Protein AF-A0A6B3FLE2-F1 (afdb_monomer)

Secondary structure (DSSP, 8-state):
------SSSS-HHHHHHHHHHHHHTT--HHHHHHHTT--HHHHHHHHHHHHHHHT-SSHHHHHHHHHHHHHHTT-

pLDDT: mean 84.9, std 15.94, range [42.81, 97.69]

Structure (mmCIF, N/CA/C/O backbone):
data_AF-A0A6B3FLE2-F1
#
_entry.id   AF-A0A6B3FLE2-F1
#
loop_
_atom_site.group_PDB
_atom_site.id
_atom_site.type_symbol
_atom_site.label_atom_id
_atom_site.label_alt_id
_atom_site.label_comp_id
_atom_site.label_asym_id
_atom_site.label_entity_id
_atom_site.label_seq_id
_atom_site.pdbx_PDB_ins_code
_atom_site.Cartn_x
_atom_site.Cartn_y
_atom_site.Cartn_z
_atom_site.occupancy
_atom_site.B_iso_or_equiv
_atom_site.auth_seq_id
_atom_site.auth_comp_id
_atom_site.auth_asym_id
_atom_site.auth_atom_id
_atom_site.pdbx_PDB_model_num
ATOM 1 N N . TRP A 1 1 ? -4.740 -5.937 -32.867 1.00 49.53 1 TRP A N 1
ATOM 2 C CA . TRP A 1 1 ? -4.969 -5.739 -31.420 1.00 49.53 1 TRP A CA 1
ATOM 3 C C . TRP A 1 1 ? -4.029 -6.630 -30.623 1.00 49.53 1 TRP A C 1
ATOM 5 O O . TRP A 1 1 ? -4.381 -7.717 -30.185 1.00 49.53 1 TRP A O 1
ATOM 15 N N . GLN A 1 2 ? -2.780 -6.185 -30.539 1.00 46.16 2 GLN A N 1
ATOM 16 C CA . GLN A 1 2 ? -1.650 -6.889 -29.945 1.00 46.16 2 GLN A CA 1
ATOM 17 C C . GLN A 1 2 ? -1.555 -6.413 -28.492 1.00 46.16 2 GLN A C 1
ATOM 19 O O . GLN A 1 2 ? -1.493 -5.211 -28.243 1.00 46.16 2 GLN A O 1
ATOM 24 N N . ARG A 1 3 ? -1.677 -7.340 -27.536 1.00 50.66 3 ARG A N 1
ATOM 25 C CA . ARG A 1 3 ? -1.726 -7.040 -26.097 1.00 50.66 3 ARG A CA 1
ATOM 26 C C . ARG A 1 3 ? -0.499 -6.215 -25.719 1.00 50.66 3 ARG A C 1
ATOM 28 O O . ARG A 1 3 ? 0.623 -6.669 -25.932 1.00 50.66 3 ARG A O 1
ATOM 35 N N . ALA A 1 4 ? -0.721 -5.031 -25.156 1.00 48.19 4 ALA A N 1
ATOM 36 C CA . ALA A 1 4 ? 0.336 -4.254 -24.535 1.00 48.19 4 ALA A CA 1
ATOM 37 C C . ALA A 1 4 ? 0.995 -5.132 -23.466 1.00 48.19 4 ALA A C 1
ATOM 39 O O . ALA A 1 4 ? 0.369 -5.471 -22.459 1.00 48.19 4 ALA A O 1
ATOM 40 N 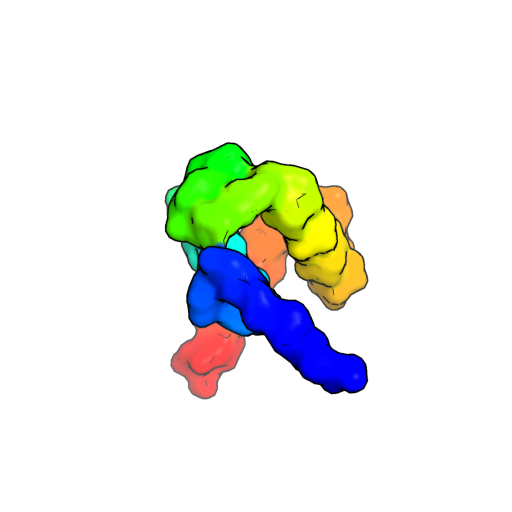N . ARG A 1 5 ? 2.235 -5.557 -23.723 1.00 54.28 5 ARG A N 1
ATOM 41 C CA . ARG A 1 5 ? 3.090 -6.136 -22.691 1.00 54.28 5 ARG A CA 1
ATOM 42 C C . ARG A 1 5 ? 3.252 -5.060 -21.613 1.00 54.28 5 ARG A C 1
ATOM 44 O O . ARG A 1 5 ? 3.704 -3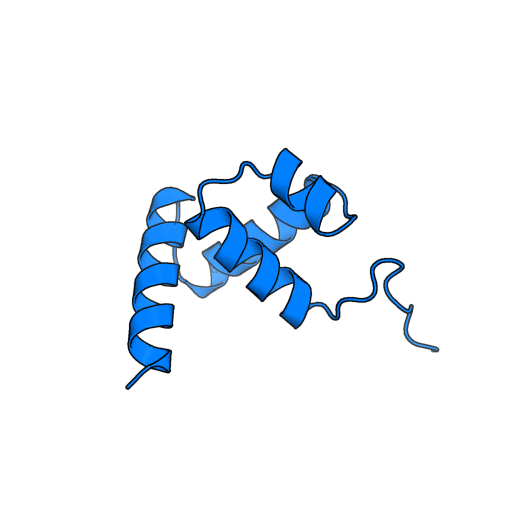.966 -21.958 1.00 54.28 5 ARG A O 1
ATOM 51 N N . PRO A 1 6 ? 2.846 -5.310 -20.358 1.00 59.19 6 PRO A N 1
ATOM 52 C CA . PRO A 1 6 ? 3.154 -4.380 -19.283 1.00 59.19 6 PRO A CA 1
ATOM 53 C C . PRO A 1 6 ? 4.682 -4.223 -19.222 1.00 59.19 6 PRO A C 1
ATOM 55 O O . PRO A 1 6 ? 5.418 -5.199 -19.343 1.00 59.19 6 PRO A O 1
ATOM 58 N N . LEU A 1 7 ? 5.161 -2.980 -19.120 1.00 59.66 7 LEU A N 1
ATOM 59 C CA . LEU A 1 7 ? 6.596 -2.634 -19.086 1.00 59.66 7 LEU A CA 1
ATOM 60 C C . LEU A 1 7 ? 7.298 -3.162 -17.816 1.00 59.66 7 LEU A C 1
ATOM 62 O O . LEU A 1 7 ? 8.516 -3.156 -17.689 1.00 59.66 7 LEU A O 1
ATOM 66 N N . ASN A 1 8 ? 6.489 -3.648 -16.891 1.00 62.59 8 ASN A N 1
ATOM 67 C CA . ASN A 1 8 ? 6.767 -4.350 -15.665 1.00 62.59 8 ASN A CA 1
ATOM 68 C C . ASN A 1 8 ? 6.383 -5.812 -15.937 1.00 62.59 8 ASN A C 1
ATOM 70 O O . ASN A 1 8 ? 5.222 -6.085 -16.220 1.00 62.59 8 ASN A O 1
ATOM 74 N N . GLY A 1 9 ? 7.349 -6.735 -15.920 1.00 64.12 9 GLY A N 1
ATOM 75 C CA . GLY A 1 9 ? 7.211 -8.133 -16.370 1.00 64.12 9 GLY A CA 1
ATOM 76 C C . GLY A 1 9 ? 6.178 -9.006 -15.640 1.00 64.12 9 GLY A C 1
ATOM 77 O O . GLY A 1 9 ? 6.163 -10.212 -15.852 1.00 64.12 9 GLY A O 1
ATOM 78 N N . HIS A 1 10 ? 5.316 -8.410 -14.820 1.00 70.44 10 HIS A N 1
ATOM 79 C CA . HIS A 1 10 ? 4.226 -9.041 -14.098 1.00 70.44 10 HIS A CA 1
ATOM 80 C C . HIS A 1 10 ? 2.902 -8.858 -14.854 1.00 70.44 10 HIS A C 1
ATOM 82 O O . HIS A 1 10 ? 2.507 -7.762 -15.266 1.00 70.44 10 HIS A O 1
ATOM 88 N N . SER A 1 11 ? 2.165 -9.948 -15.009 1.00 81.00 11 SER A N 1
ATOM 89 C CA . SER A 1 11 ? 0.748 -9.916 -15.345 1.00 81.00 11 SER A CA 1
ATOM 90 C C . SER A 1 11 ? -0.057 -9.195 -14.253 1.00 81.00 11 SER A C 1
ATOM 92 O O . SER A 1 11 ? 0.367 -9.045 -13.107 1.00 81.00 11 SER A O 1
ATOM 94 N N . ARG A 1 12 ? -1.282 -8.758 -14.579 1.00 78.56 12 ARG A N 1
ATOM 95 C CA . ARG A 1 12 ? -2.137 -8.039 -13.615 1.00 78.56 12 ARG A CA 1
ATOM 96 C C . ARG A 1 12 ? -2.372 -8.821 -12.320 1.00 78.56 12 ARG A C 1
ATOM 98 O O . ARG A 1 12 ? -2.384 -8.193 -11.270 1.00 78.56 12 ARG A O 1
ATOM 105 N N . GLY A 1 13 ? -2.558 -10.139 -12.405 1.00 82.88 13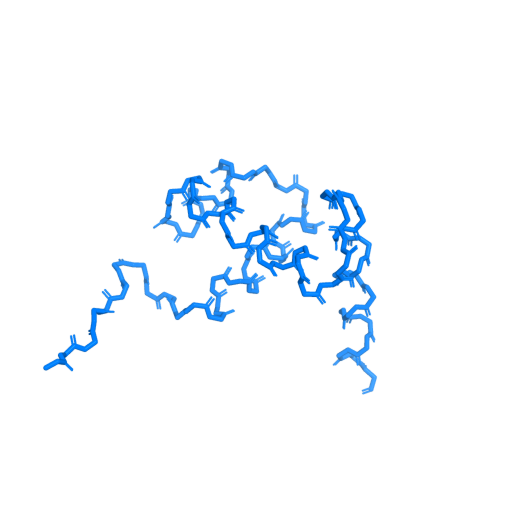 GLY A N 1
ATOM 106 C CA . GLY A 1 13 ? -2.777 -10.988 -11.231 1.00 82.88 13 GLY A CA 1
ATOM 107 C C . GLY A 1 13 ? -1.527 -11.145 -10.364 1.00 82.88 13 GLY A C 1
ATOM 108 O O . GLY A 1 13 ? -1.639 -11.195 -9.145 1.00 82.88 13 GLY A O 1
ATOM 109 N N . GLU A 1 14 ? -0.338 -11.161 -10.970 1.00 87.44 14 GLU A N 1
ATOM 110 C CA . GLU A 1 14 ? 0.932 -11.196 -10.232 1.00 87.44 14 GLU A CA 1
ATOM 111 C C . GLU A 1 14 ? 1.186 -9.889 -9.485 1.00 87.44 14 GLU A C 1
ATOM 113 O O . GLU A 1 14 ? 1.558 -9.921 -8.3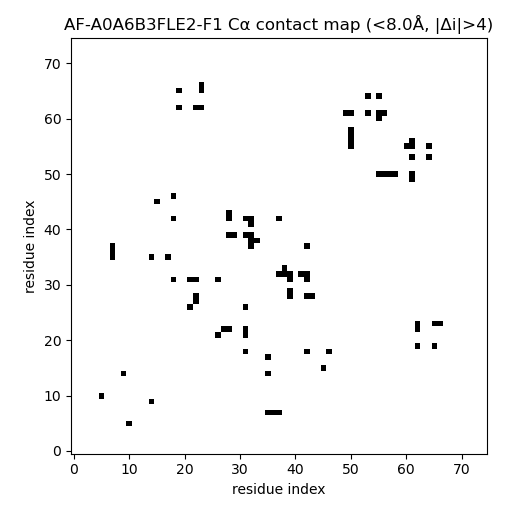17 1.00 87.44 14 GLU A O 1
ATOM 118 N N . ASP A 1 15 ? 0.903 -8.750 -10.117 1.00 90.88 15 ASP A N 1
ATOM 119 C CA . ASP A 1 15 ? 0.983 -7.448 -9.453 1.00 90.88 15 ASP A CA 1
ATOM 120 C C . ASP A 1 15 ? -0.006 -7.343 -8.276 1.00 90.88 15 ASP A C 1
ATOM 122 O O . ASP A 1 15 ? 0.346 -6.788 -7.241 1.00 90.88 15 ASP A O 1
ATOM 126 N N . ASP A 1 16 ? -1.235 -7.861 -8.402 1.00 92.75 16 ASP A N 1
ATOM 127 C CA . ASP A 1 16 ? -2.216 -7.812 -7.307 1.00 92.75 16 ASP A CA 1
ATOM 128 C C . ASP A 1 16 ? -1.744 -8.663 -6.115 1.00 92.75 16 ASP A C 1
ATOM 130 O O . ASP A 1 16 ? -1.735 -8.164 -4.992 1.00 92.75 16 ASP A O 1
ATOM 134 N N . ARG A 1 17 ? -1.245 -9.886 -6.356 1.00 92.81 17 ARG A N 1
ATOM 135 C CA . ARG A 1 17 ? -0.633 -10.723 -5.305 1.00 92.81 17 ARG A CA 1
ATOM 136 C C . ARG A 1 17 ? 0.584 -10.056 -4.667 1.00 92.81 17 ARG A C 1
ATOM 138 O O . ARG A 1 17 ? 0.697 -10.027 -3.447 1.00 92.81 17 ARG A O 1
ATOM 145 N N . ALA A 1 18 ? 1.467 -9.464 -5.470 1.00 94.56 18 ALA A N 1
ATOM 146 C CA . ALA A 1 18 ? 2.631 -8.748 -4.957 1.00 94.56 18 ALA A CA 1
ATOM 147 C C . ALA A 1 18 ? 2.221 -7.560 -4.072 1.00 94.56 18 ALA A C 1
ATOM 149 O O . ALA A 1 18 ? 2.792 -7.369 -2.999 1.00 94.56 18 ALA A O 1
ATOM 150 N N . ILE A 1 19 ? 1.206 -6.787 -4.476 1.00 95.31 19 ILE A N 1
ATOM 151 C CA . ILE A 1 19 ? 0.660 -5.700 -3.653 1.00 95.31 19 ILE A CA 1
ATOM 152 C C . ILE A 1 19 ? 0.137 -6.255 -2.326 1.00 95.31 19 ILE A C 1
ATOM 154 O O . ILE A 1 19 ? 0.478 -5.702 -1.285 1.00 95.31 19 ILE A O 1
ATOM 158 N N . GLN A 1 20 ? -0.636 -7.344 -2.335 1.00 95.19 20 GLN A N 1
ATOM 159 C CA . GLN A 1 20 ? -1.168 -7.958 -1.113 1.00 95.19 20 GLN A CA 1
ATOM 160 C C . GLN A 1 20 ? -0.051 -8.400 -0.161 1.00 95.19 20 GLN A C 1
ATOM 162 O O . GLN A 1 20 ? -0.035 -7.971 0.993 1.00 95.19 20 GLN A O 1
ATOM 167 N N . SER A 1 21 ? 0.927 -9.178 -0.640 1.00 94.56 21 SER A N 1
ATOM 168 C CA . SER A 1 21 ? 2.048 -9.639 0.191 1.00 94.56 21 SER A CA 1
ATOM 169 C C . SER A 1 21 ? 2.837 -8.472 0.789 1.00 94.56 21 SER A C 1
ATOM 171 O O . SER A 1 21 ? 3.188 -8.492 1.967 1.00 94.56 21 SER A O 1
ATOM 173 N N . LEU A 1 22 ? 3.102 -7.426 0.000 1.00 94.88 22 LEU A N 1
ATOM 174 C CA . LEU A 1 22 ? 3.861 -6.265 0.467 1.00 94.88 22 LEU A CA 1
ATOM 175 C C . LEU A 1 22 ? 3.047 -5.381 1.425 1.00 94.88 22 LEU A C 1
ATOM 177 O O . LEU A 1 22 ? 3.606 -4.849 2.382 1.00 94.88 22 LEU A O 1
ATOM 181 N N . MET A 1 23 ? 1.731 -5.263 1.223 1.00 94.62 23 MET A N 1
ATOM 182 C CA . MET A 1 23 ? 0.828 -4.629 2.187 1.00 94.62 23 MET A CA 1
ATOM 183 C C . MET A 1 23 ? 0.831 -5.369 3.525 1.00 94.62 23 MET A C 1
ATO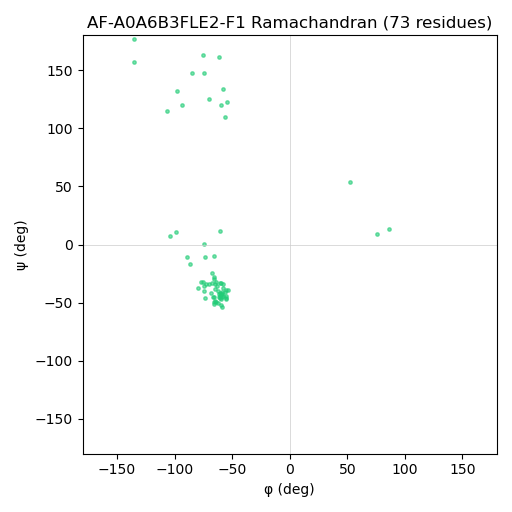M 185 O O . MET A 1 23 ? 0.924 -4.731 4.572 1.00 94.62 23 MET A O 1
ATOM 189 N N . LEU A 1 24 ? 0.750 -6.703 3.498 1.00 93.88 24 LEU A N 1
ATOM 190 C CA . LEU A 1 24 ? 0.797 -7.542 4.697 1.00 93.88 24 LEU A CA 1
ATOM 191 C C . LEU A 1 24 ? 2.141 -7.437 5.425 1.00 93.88 24 LEU A C 1
ATOM 193 O O . LEU A 1 24 ? 2.167 -7.472 6.654 1.00 93.88 24 LEU A O 1
ATOM 197 N N . ALA A 1 25 ? 3.227 -7.222 4.680 1.00 94.06 25 ALA A N 1
ATOM 198 C CA . ALA A 1 25 ? 4.549 -6.904 5.214 1.00 94.06 25 ALA A CA 1
ATOM 199 C C . ALA A 1 25 ? 4.681 -5.457 5.746 1.00 94.06 25 ALA A C 1
ATOM 201 O O . ALA A 1 25 ? 5.749 -5.078 6.221 1.00 94.06 25 ALA A O 1
ATOM 202 N N . GLY A 1 26 ? 3.620 -4.644 5.682 1.00 94.31 26 GLY A N 1
ATOM 203 C CA . GLY A 1 26 ? 3.574 -3.295 6.254 1.00 94.31 26 GLY A CA 1
ATOM 204 C C . GLY A 1 26 ? 4.116 -2.186 5.351 1.00 94.31 26 GLY A C 1
ATOM 205 O O . GLY A 1 26 ? 4.335 -1.074 5.829 1.00 94.31 26 GLY A O 1
ATOM 206 N N . LEU A 1 27 ? 4.337 -2.447 4.058 1.00 96.75 27 LEU A N 1
ATOM 207 C CA . LEU A 1 27 ? 4.843 -1.421 3.146 1.00 96.75 27 LEU A CA 1
ATOM 208 C C . LEU A 1 27 ? 3.763 -0.385 2.785 1.00 96.75 27 LEU A C 1
ATOM 210 O O . LEU A 1 27 ? 2.569 -0.690 2.649 1.00 96.75 27 LEU A O 1
ATOM 214 N N . THR A 1 28 ? 4.218 0.854 2.578 1.00 96.12 28 THR A N 1
ATOM 215 C CA . THR A 1 28 ? 3.394 1.941 2.031 1.00 96.12 28 THR A CA 1
ATOM 216 C C . THR A 1 28 ? 3.188 1.77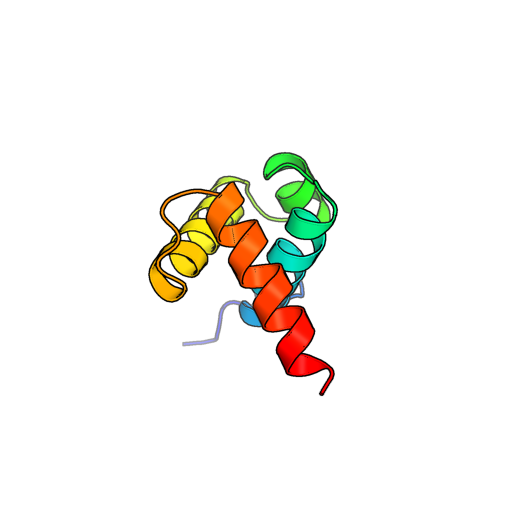1 0.528 1.00 96.12 28 THR A C 1
ATOM 218 O O . THR A 1 28 ? 3.922 1.039 -0.139 1.00 96.12 28 THR A O 1
ATOM 221 N N . ASP A 1 29 ? 2.204 2.472 -0.032 1.00 95.75 29 ASP A N 1
ATOM 222 C CA . ASP A 1 29 ? 1.885 2.372 -1.459 1.00 95.75 29 ASP A CA 1
ATOM 223 C C . ASP A 1 29 ? 3.007 2.906 -2.353 1.00 95.75 29 ASP A C 1
ATOM 225 O O . ASP A 1 29 ? 3.218 2.386 -3.448 1.00 95.75 29 ASP A O 1
ATOM 229 N N . GLU A 1 30 ? 3.780 3.879 -1.868 1.00 97.44 30 GLU A N 1
ATOM 230 C CA . GLU A 1 30 ? 4.993 4.378 -2.514 1.00 97.44 30 GLU A CA 1
ATOM 231 C C . GLU A 1 30 ? 6.077 3.299 -2.585 1.00 97.44 30 GLU A C 1
ATOM 233 O O . GLU A 1 30 ? 6.610 3.033 -3.665 1.00 97.44 30 GLU A O 1
ATOM 238 N N . ALA A 1 31 ? 6.364 2.637 -1.460 1.00 97.69 31 ALA A N 1
ATOM 239 C CA . ALA A 1 31 ? 7.361 1.570 -1.400 1.00 97.69 31 ALA A CA 1
ATOM 240 C C . ALA A 1 31 ? 6.944 0.356 -2.248 1.00 97.69 31 ALA A C 1
ATOM 242 O O . ALA A 1 31 ? 7.770 -0.246 -2.939 1.00 97.69 31 ALA A O 1
ATOM 243 N N . ILE A 1 32 ? 5.650 0.022 -2.250 1.00 96.50 32 ILE A N 1
ATOM 244 C CA . ILE A 1 32 ? 5.079 -1.021 -3.110 1.00 96.50 32 ILE A CA 1
ATOM 245 C C . ILE A 1 32 ? 5.252 -0.648 -4.583 1.00 96.50 32 ILE A C 1
ATOM 247 O O . ILE A 1 32 ? 5.756 -1.457 -5.363 1.00 96.50 32 ILE A O 1
ATOM 251 N N . ALA A 1 33 ? 4.868 0.574 -4.964 1.00 95.56 33 ALA A N 1
ATOM 252 C CA . ALA A 1 33 ? 4.950 1.054 -6.339 1.00 95.56 33 ALA A CA 1
ATOM 253 C C . ALA A 1 33 ? 6.385 0.995 -6.873 1.00 95.56 33 ALA A C 1
ATOM 255 O O . ALA A 1 33 ? 6.608 0.496 -7.977 1.00 95.56 33 ALA A O 1
ATOM 256 N N . GLN A 1 34 ? 7.353 1.423 -6.061 1.00 95.25 34 GLN A N 1
ATOM 257 C CA . GLN A 1 34 ? 8.771 1.327 -6.387 1.00 95.25 34 GLN A CA 1
ATOM 258 C C . GLN A 1 34 ? 9.209 -0.130 -6.587 1.00 95.25 34 GLN A C 1
ATOM 260 O O . GLN A 1 34 ? 9.871 -0.444 -7.575 1.00 95.25 34 GLN A O 1
ATOM 265 N N . ARG A 1 35 ? 8.812 -1.036 -5.686 1.00 94.94 35 ARG A N 1
ATOM 266 C CA . ARG A 1 35 ? 9.256 -2.437 -5.700 1.00 94.94 35 ARG A CA 1
ATOM 267 C C . ARG A 1 35 ? 8.735 -3.241 -6.890 1.00 94.94 35 ARG A C 1
ATOM 269 O O . ARG A 1 35 ? 9.452 -4.108 -7.379 1.00 94.94 35 ARG A O 1
ATOM 276 N N . ILE A 1 36 ? 7.525 -2.951 -7.370 1.00 93.56 36 ILE A N 1
ATOM 277 C CA . ILE A 1 36 ? 6.942 -3.621 -8.550 1.00 93.56 36 ILE A CA 1
ATOM 278 C C . ILE A 1 36 ? 7.080 -2.794 -9.839 1.00 93.56 36 ILE A C 1
ATOM 280 O O . ILE A 1 36 ? 6.486 -3.136 -10.863 1.00 93.56 36 ILE A O 1
ATOM 284 N N . ASN A 1 37 ? 7.875 -1.717 -9.794 1.00 92.75 37 ASN A N 1
ATOM 285 C CA . ASN A 1 37 ? 8.151 -0.808 -10.905 1.00 92.75 37 ASN A CA 1
ATOM 286 C C . ASN A 1 37 ? 6.872 -0.268 -11.578 1.00 92.75 37 ASN A C 1
ATOM 288 O O . ASN A 1 37 ? 6.660 -0.400 -12.785 1.00 92.75 37 ASN A O 1
ATOM 292 N N . THR A 1 38 ? 5.979 0.319 -10.780 1.00 93.00 38 THR A N 1
ATOM 293 C CA . THR A 1 38 ? 4.737 0.943 -11.253 1.00 93.00 38 THR A CA 1
ATOM 294 C C . THR A 1 38 ? 4.497 2.298 -10.588 1.00 93.00 38 THR A C 1
ATOM 296 O O . THR A 1 38 ? 5.255 2.737 -9.730 1.00 93.00 38 THR A O 1
ATOM 299 N N . SER A 1 39 ? 3.430 2.997 -10.980 1.00 95.06 39 SER A N 1
ATOM 300 C CA . SER A 1 39 ? 3.044 4.253 -10.333 1.00 95.06 39 SER A CA 1
ATOM 301 C C . SER A 1 39 ? 2.179 4.020 -9.095 1.00 95.06 39 SER A C 1
ATOM 303 O O . SER A 1 39 ? 1.321 3.134 -9.080 1.00 95.06 39 SER A O 1
ATOM 305 N N . VAL A 1 40 ? 2.302 4.898 -8.096 1.00 96.75 40 VAL A N 1
ATOM 306 C CA . VAL A 1 40 ? 1.442 4.906 -6.894 1.00 96.75 40 VAL A CA 1
ATOM 307 C C . VAL A 1 40 ? -0.043 4.948 -7.269 1.00 96.75 40 VAL A C 1
ATOM 309 O O . VAL A 1 40 ? -0.859 4.207 -6.732 1.00 96.75 40 VAL A O 1
ATOM 312 N N . ARG A 1 41 ? -0.406 5.717 -8.306 1.00 96.12 41 ARG A N 1
ATOM 313 C CA . ARG A 1 41 ? -1.774 5.747 -8.857 1.00 96.12 41 ARG A CA 1
ATOM 314 C C . ARG A 1 41 ? -2.259 4.371 -9.335 1.00 96.12 41 ARG A C 1
ATOM 316 O O . ARG A 1 41 ? -3.457 4.085 -9.272 1.00 96.12 41 ARG A O 1
ATOM 323 N N . THR A 1 42 ? -1.373 3.530 -9.865 1.00 95.25 42 THR A N 1
ATOM 324 C CA . THR A 1 42 ? -1.710 2.156 -10.262 1.00 95.25 42 THR A CA 1
ATOM 325 C C . THR A 1 42 ? -1.873 1.241 -9.061 1.00 95.25 42 THR A C 1
ATOM 327 O O . THR A 1 42 ? -2.842 0.481 -9.053 1.00 95.25 42 THR A O 1
ATOM 330 N N . VAL A 1 43 ? -1.028 1.375 -8.039 1.00 96.06 43 VAL A N 1
ATOM 331 C CA . VAL A 1 43 ? -1.195 0.673 -6.758 1.00 96.06 43 VAL A CA 1
ATOM 332 C C . VAL A 1 43 ? -2.538 1.039 -6.119 1.00 96.06 43 VAL A C 1
ATOM 334 O O . VAL A 1 43 ? -3.373 0.159 -5.930 1.00 96.06 43 VAL A O 1
ATOM 337 N N . HIS A 1 44 ? -2.836 2.329 -5.933 1.00 96.38 44 HIS A N 1
ATOM 338 C CA . HIS A 1 44 ? -4.113 2.792 -5.371 1.00 96.38 44 HIS A CA 1
ATOM 339 C C . HIS A 1 44 ? -5.331 2.266 -6.141 1.00 96.38 44 HIS A C 1
ATOM 341 O O . HIS A 1 44 ? -6.306 1.811 -5.547 1.00 96.38 44 HIS A O 1
ATOM 347 N N . ARG A 1 45 ? -5.289 2.294 -7.481 1.00 95.62 45 ARG A N 1
ATOM 348 C CA . ARG A 1 45 ? -6.389 1.784 -8.316 1.00 95.62 45 ARG A CA 1
ATOM 349 C C . ARG A 1 45 ? -6.607 0.281 -8.132 1.00 95.62 45 ARG A C 1
ATOM 351 O O . ARG A 1 45 ? -7.745 -0.169 -8.228 1.00 95.62 45 ARG A O 1
ATOM 358 N N . ARG A 1 46 ? -5.541 -0.494 -7.930 1.00 95.06 46 ARG A N 1
ATOM 359 C CA . ARG A 1 46 ? -5.625 -1.941 -7.687 1.00 95.06 46 ARG A CA 1
ATOM 360 C C . ARG A 1 46 ? -6.137 -2.227 -6.285 1.00 95.06 46 ARG A C 1
ATOM 362 O O . ARG A 1 46 ? -7.087 -2.983 -6.155 1.00 95.06 46 ARG A O 1
ATOM 369 N N . ILE A 1 47 ? -5.611 -1.537 -5.276 1.00 95.62 47 ILE A N 1
ATOM 370 C CA . ILE A 1 47 ? -6.086 -1.626 -3.890 1.00 95.62 47 ILE A CA 1
ATOM 371 C C . ILE A 1 47 ? -7.578 -1.323 -3.801 1.00 95.62 47 ILE A C 1
ATOM 373 O O . ILE A 1 47 ? -8.315 -2.101 -3.209 1.00 95.62 47 ILE A O 1
ATOM 377 N N . ARG A 1 48 ? -8.048 -0.264 -4.468 1.00 95.62 48 ARG A N 1
ATOM 378 C CA . ARG A 1 48 ? -9.478 0.055 -4.507 1.00 95.62 48 ARG A CA 1
ATOM 379 C C . ARG A 1 48 ? -10.313 -1.063 -5.129 1.00 95.62 48 ARG A C 1
ATOM 381 O O . ARG A 1 48 ? -11.332 -1.430 -4.576 1.00 95.62 48 ARG A O 1
ATOM 388 N N . ARG A 1 49 ? -9.845 -1.678 -6.218 1.00 94.38 49 ARG A N 1
ATOM 389 C CA . ARG A 1 49 ? -10.526 -2.851 -6.794 1.00 94.38 49 ARG A CA 1
ATOM 390 C C . ARG A 1 49 ? -10.516 -4.058 -5.858 1.00 94.38 49 ARG A C 1
ATOM 392 O O . ARG A 1 49 ? -11.455 -4.839 -5.891 1.00 94.38 49 ARG A O 1
ATOM 399 N N . MET A 1 50 ? -9.461 -4.246 -5.067 1.00 94.25 50 MET A N 1
ATOM 400 C CA . MET A 1 50 ? -9.426 -5.309 -4.061 1.00 94.25 50 MET A CA 1
ATOM 401 C C . MET A 1 50 ? -10.443 -5.038 -2.954 1.00 94.25 50 MET A C 1
ATOM 403 O O . MET A 1 50 ? -11.221 -5.929 -2.649 1.00 94.25 50 MET A O 1
ATOM 407 N N . MET A 1 51 ? -10.507 -3.801 -2.455 1.00 95.44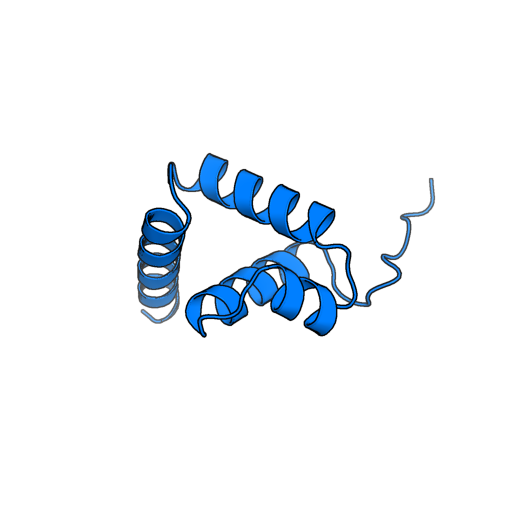 51 MET A N 1
ATOM 408 C CA . MET A 1 51 ? -11.531 -3.341 -1.510 1.00 95.44 51 MET A CA 1
ATOM 409 C C . MET A 1 51 ? -12.950 -3.566 -2.036 1.00 95.44 51 MET A C 1
ATOM 411 O O . MET A 1 51 ? -13.773 -4.142 -1.335 1.00 95.44 51 MET A O 1
ATOM 415 N N . ASP A 1 52 ? -13.213 -3.191 -3.291 1.00 95.31 52 ASP A N 1
ATOM 416 C CA . ASP A 1 52 ? -14.524 -3.378 -3.919 1.00 95.31 52 ASP A CA 1
ATOM 417 C C . ASP A 1 52 ? -14.925 -4.867 -3.989 1.00 95.31 52 ASP A C 1
ATOM 419 O O . ASP A 1 52 ? -16.106 -5.189 -3.895 1.00 95.31 52 ASP A O 1
ATOM 423 N N . ARG A 1 53 ? -13.958 -5.786 -4.148 1.00 93.44 53 ARG A N 1
ATOM 424 C CA . ARG A 1 53 ? -14.213 -7.239 -4.197 1.00 93.44 53 ARG A CA 1
ATOM 425 C C . ARG A 1 53 ? -14.403 -7.865 -2.819 1.00 93.44 53 ARG A C 1
ATOM 427 O O . ARG A 1 53 ? -15.217 -8.769 -2.696 1.00 93.44 53 ARG A O 1
ATOM 434 N N . THR A 1 54 ? -13.651 -7.414 -1.817 1.00 92.69 54 THR A N 1
ATOM 435 C CA . THR A 1 54 ? -13.705 -7.972 -0.455 1.00 92.69 54 THR A CA 1
ATOM 436 C C . THR A 1 54 ? -14.750 -7.292 0.429 1.00 92.69 54 THR A C 1
ATOM 438 O O . THR A 1 54 ? -15.025 -7.762 1.526 1.00 92.69 54 THR A O 1
ATOM 441 N N . GLY A 1 55 ? -15.329 -6.172 -0.018 1.00 94.38 55 GLY A N 1
ATOM 442 C CA . GLY A 1 55 ? -16.228 -5.349 0.794 1.00 94.38 55 GLY A CA 1
ATOM 443 C C . GLY A 1 55 ? -15.502 -4.502 1.845 1.00 94.38 55 GLY A C 1
ATOM 444 O O . GLY A 1 55 ? -16.146 -3.883 2.692 1.00 94.38 55 GLY A O 1
ATOM 445 N N . ALA A 1 56 ? -14.168 -4.440 1.801 1.00 95.56 56 ALA A N 1
ATOM 446 C CA . ALA A 1 56 ? -13.386 -3.646 2.736 1.00 95.56 56 ALA A CA 1
ATOM 447 C C . ALA A 1 56 ? -13.569 -2.144 2.475 1.00 95.56 56 ALA A C 1
ATOM 449 O O . ALA A 1 56 ? -13.279 -1.654 1.387 1.00 95.56 56 ALA A O 1
ATOM 450 N N . ALA A 1 57 ? -13.957 -1.376 3.492 1.00 93.44 57 ALA A N 1
ATOM 451 C CA . ALA A 1 57 ? -14.058 0.081 3.382 1.00 93.44 57 ALA A CA 1
ATOM 452 C C . ALA A 1 57 ? -12.727 0.796 3.676 1.00 93.44 57 ALA A C 1
ATOM 454 O O . ALA A 1 57 ? -12.549 1.968 3.345 1.00 93.44 57 ALA A O 1
ATOM 455 N N . THR A 1 58 ? -11.779 0.106 4.315 1.00 92.94 58 THR A N 1
ATOM 456 C CA . THR A 1 58 ? -10.500 0.678 4.751 1.00 92.94 58 THR A CA 1
ATOM 457 C C . THR A 1 58 ? -9.329 -0.244 4.433 1.00 92.94 58 THR A C 1
ATOM 459 O O . THR A 1 58 ? -9.481 -1.459 4.314 1.00 92.94 58 THR A O 1
ATOM 462 N N . ARG A 1 59 ? -8.118 0.325 4.342 1.00 88.88 59 ARG A N 1
ATOM 463 C CA . ARG A 1 59 ? -6.876 -0.445 4.136 1.00 88.88 59 ARG A CA 1
ATOM 464 C C . ARG A 1 59 ? -6.654 -1.477 5.238 1.00 88.88 59 ARG A C 1
ATOM 466 O O . ARG A 1 59 ? -6.179 -2.570 4.957 1.00 88.88 59 ARG A O 1
ATOM 473 N N . PHE A 1 60 ? -7.006 -1.126 6.472 1.00 89.50 60 PHE A N 1
ATOM 474 C CA . PHE A 1 60 ? -6.900 -2.025 7.613 1.00 89.50 60 PHE A CA 1
ATOM 475 C C . PHE A 1 60 ? -7.845 -3.223 7.473 1.00 89.50 60 PHE A C 1
ATOM 477 O O . PHE A 1 60 ? -7.396 -4.358 7.582 1.00 89.50 60 PHE A O 1
ATOM 484 N N . GLN A 1 61 ? -9.119 -2.980 7.142 1.00 92.94 61 GLN A N 1
ATOM 485 C CA . GLN A 1 61 ? -10.076 -4.055 6.854 1.00 92.94 61 GLN A CA 1
ATOM 486 C C . GLN A 1 61 ? -9.614 -4.915 5.677 1.00 92.94 61 GLN A C 1
ATOM 488 O O . GLN A 1 61 ? -9.657 -6.134 5.769 1.00 92.94 61 GLN A O 1
ATOM 493 N N . LEU A 1 62 ? -9.096 -4.307 4.604 1.00 92.94 62 LEU A N 1
ATOM 494 C CA . LEU A 1 62 ? -8.527 -5.069 3.494 1.00 92.94 62 LEU A CA 1
ATOM 495 C C . LEU A 1 62 ? -7.375 -5.960 3.981 1.00 92.94 62 LEU A C 1
ATOM 497 O O . LEU A 1 62 ? -7.339 -7.134 3.646 1.00 92.94 62 LEU A O 1
ATOM 501 N N . GLY A 1 63 ? -6.467 -5.429 4.802 1.00 91.31 63 GLY A N 1
ATOM 502 C CA . GLY A 1 63 ? -5.382 -6.208 5.398 1.00 91.31 63 GLY A CA 1
ATOM 503 C C . GLY A 1 63 ? -5.868 -7.371 6.269 1.00 91.31 63 GLY A C 1
ATOM 504 O O . GLY A 1 63 ? -5.217 -8.408 6.284 1.00 91.31 63 GLY A O 1
ATOM 505 N N . TRP A 1 64 ? -7.004 -7.225 6.957 1.00 91.00 64 TRP A N 1
ATOM 506 C CA . TRP A 1 64 ? -7.654 -8.318 7.687 1.00 91.00 64 TRP A CA 1
ATOM 507 C C . TRP A 1 64 ? -8.169 -9.407 6.735 1.00 91.00 64 TRP A C 1
ATOM 509 O O . TRP A 1 64 ? -7.788 -10.562 6.892 1.00 91.00 64 TRP A O 1
ATOM 519 N N . HIS A 1 65 ? -8.940 -9.036 5.706 1.00 90.25 65 HIS A N 1
ATOM 520 C CA . HIS A 1 65 ? -9.457 -9.984 4.708 1.00 90.25 65 HIS A CA 1
ATOM 521 C C . HIS A 1 65 ? -8.342 -10.742 3.977 1.00 90.25 65 HIS A C 1
ATOM 523 O O . HIS A 1 65 ? -8.440 -11.946 3.793 1.00 90.25 65 HIS A O 1
ATOM 529 N N . LEU A 1 66 ? -7.245 -10.067 3.622 1.00 88.56 66 LEU A N 1
ATOM 530 C CA . LEU A 1 66 ? -6.115 -10.707 2.938 1.00 88.56 66 LEU A CA 1
ATOM 531 C C . LEU A 1 66 ? -5.384 -11.745 3.807 1.00 88.56 66 LEU A C 1
ATOM 533 O O . LEU A 1 66 ? -4.773 -12.665 3.274 1.00 88.56 66 LEU A O 1
ATOM 537 N N . ARG A 1 67 ? -5.397 -11.593 5.138 1.00 84.81 67 ARG A N 1
ATOM 538 C CA . ARG A 1 67 ? -4.832 -12.606 6.049 1.00 84.81 67 ARG A CA 1
ATOM 539 C C . ARG A 1 67 ? -5.729 -13.830 6.156 1.00 84.81 67 ARG A C 1
ATOM 541 O O . ARG A 1 67 ? -5.204 -14.926 6.301 1.00 84.81 67 ARG A O 1
ATOM 548 N N . ASP A 1 68 ? -7.038 -13.613 6.107 1.00 83.25 68 ASP A N 1
ATOM 549 C CA . ASP A 1 68 ? -8.052 -14.666 6.135 1.00 83.25 68 ASP A CA 1
ATOM 550 C C . ASP A 1 68 ? -7.958 -15.527 4.865 1.00 83.25 68 ASP A C 1
ATOM 552 O O . ASP A 1 68 ? -7.747 -16.732 4.961 1.00 83.25 68 ASP A O 1
ATOM 556 N N . GLU A 1 69 ? -7.913 -14.888 3.685 1.00 72.88 69 GLU A N 1
ATOM 557 C CA . GLU A 1 69 ? -7.690 -15.565 2.393 1.00 72.88 69 GLU A CA 1
ATOM 558 C C . GLU A 1 69 ? -6.379 -16.384 2.388 1.00 72.88 69 GLU A C 1
ATOM 560 O O . GLU A 1 69 ? -6.348 -17.521 1.922 1.00 72.88 69 GLU A O 1
ATOM 565 N N . ALA A 1 70 ? -5.293 -15.857 2.970 1.00 67.31 70 ALA A N 1
ATOM 566 C CA . ALA A 1 70 ? -4.021 -16.582 3.071 1.00 67.31 70 ALA A CA 1
ATOM 567 C C . ALA A 1 70 ? -4.079 -17.812 4.005 1.00 67.31 70 ALA A C 1
ATOM 569 O O . ALA A 1 70 ? -3.273 -18.735 3.860 1.00 67.31 70 ALA A O 1
ATOM 570 N N . GLY A 1 71 ? -5.004 -17.821 4.970 1.00 60.28 71 GLY A N 1
ATOM 571 C CA . GLY A 1 71 ? -5.268 -18.962 5.845 1.00 60.28 71 GLY A CA 1
ATOM 572 C C . GLY A 1 71 ? -6.080 -20.061 5.156 1.00 60.28 71 GLY A C 1
ATOM 573 O O . GLY A 1 71 ? -5.848 -21.238 5.425 1.00 60.28 71 GLY A O 1
ATOM 574 N N . GLU A 1 72 ? -6.971 -19.688 4.236 1.00 58.56 72 GLU A N 1
ATOM 575 C CA . GLU A 1 72 ? -7.796 -20.619 3.454 1.00 58.56 72 GLU A CA 1
ATOM 576 C C . GLU A 1 72 ? -7.007 -21.324 2.336 1.00 58.56 72 GLU A C 1
ATOM 578 O O . GLU A 1 72 ? -7.257 -22.492 2.054 1.00 58.56 72 G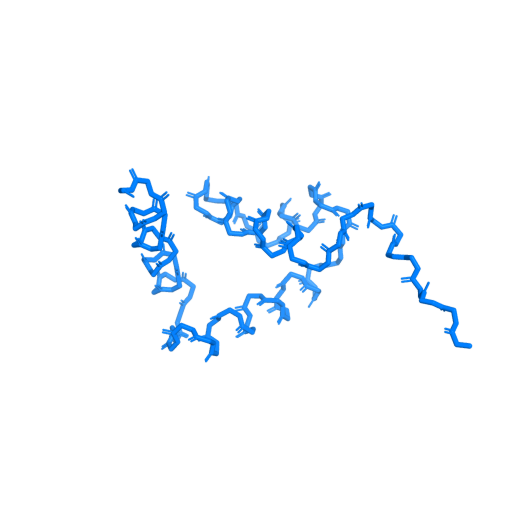LU A O 1
ATOM 583 N N . GLU A 1 73 ? -6.008 -20.667 1.732 1.00 54.81 73 GLU A N 1
ATOM 584 C CA . GLU A 1 73 ? -5.177 -21.256 0.662 1.00 54.81 73 GLU A CA 1
ATOM 585 C C . GLU A 1 73 ? -4.166 -22.318 1.152 1.00 54.81 73 GLU A C 1
ATOM 587 O O . GLU A 1 73 ? -3.560 -23.013 0.334 1.00 54.81 73 GLU A O 1
ATOM 592 N N . SER A 1 74 ? -3.966 -22.455 2.469 1.00 50.09 74 SER A N 1
ATOM 593 C CA . SER A 1 74 ? -3.000 -23.392 3.078 1.00 50.09 74 SER A CA 1
ATOM 594 C C . SER A 1 74 ? -3.640 -24.646 3.705 1.00 50.09 74 SER A C 1
ATOM 596 O O . SER A 1 74 ? -2.935 -25.399 4.382 1.00 50.09 74 SER A O 1
ATOM 598 N N . GLY A 1 75 ? -4.951 -24.851 3.517 1.00 42.81 75 GLY A N 1
ATOM 599 C CA . GLY A 1 75 ? -5.737 -25.975 4.054 1.00 42.81 75 GLY A CA 1
ATOM 600 C C . GLY A 1 75 ? -5.996 -27.102 3.062 1.00 42.81 75 GLY A C 1
ATOM 601 O O . GLY A 1 75 ? -6.200 -26.810 1.864 1.00 42.81 75 GLY A O 1
#

Mean predicted aligned error: 6.43 Å

Nearest PDB structures (foldseek):
  4zms-assembly1_B  TM=7.839E-01  e=1.465E-02  Streptococcus pneumoniae R6
  4wsz-assembly1_B  TM=9.249E-01  e=1.009E-01  unclassified
  3qp6-assembly1_A-2  TM=7.225E-01  e=4.307E-02  Chromobacterium violaceum
  3qp5-assembly2_D  TM=7.911E-01  e=1.009E-01  Chromobacterium violaceum
  3qp5-assembly2_C  TM=7.912E-01  e=2.111E-01  Chromobacterium violaceum

Solvent-accessible surface area (backbone atoms only — not comparable to full-atom values): 4483 Å² total; per-residue (Å²): 141,77,80,81,73,58,96,34,96,56,54,75,70,54,48,51,53,51,49,51,55,39,47,74,72,68,49,51,58,62,60,46,13,61,74,63,62,51,50,45,70,55,45,54,54,49,51,50,53,50,20,70,72,72,70,30,92,44,74,66,50,36,52,52,53,56,51,52,55,60,57,60,76,75,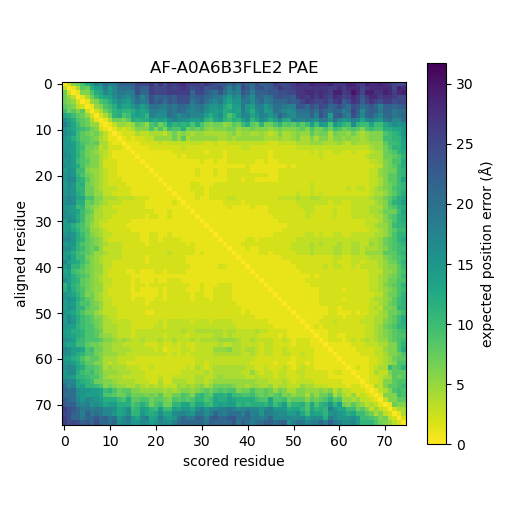110

Sequence (75 aa):
WQRARPLNGHSRGEDDRAIQSLMLAGLTDEAIAQRINTSVRTVHRRIRRMMDRTGAATRFQLGWHLRDEAGEESG

Foldseek 3Di:
DDDPCPPQNDDPVRLLVLLLVVVLVVDDLVRSCVVSVHDSVVSVVSLVVLCVVQVNPDSVSSNVVSVVVVVVVVD

Radius of gyration: 12.91 Å; Cα contacts (8 Å, |Δi|>4): 48; chains: 1; bounding box: 26×32×39 Å